Protein AF-A0A7W7VU65-F1 (afdb_monomer_lite)

Structure (mmCIF, N/CA/C/O backbone):
data_AF-A0A7W7VU65-F1
#
_entry.id   AF-A0A7W7VU65-F1
#
loop_
_atom_site.group_PDB
_atom_site.id
_atom_site.type_symbol
_atom_site.label_atom_id
_atom_site.label_alt_id
_atom_site.label_comp_id
_atom_site.label_asym_id
_atom_site.label_entity_id
_atom_site.label_seq_id
_atom_site.pdbx_PDB_ins_code
_atom_site.Cartn_x
_atom_site.Cartn_y
_atom_site.Cartn_z
_atom_site.occupancy
_atom_site.B_iso_or_equiv
_atom_site.auth_seq_id
_atom_site.auth_comp_id
_atom_site.auth_asym_id
_atom_site.auth_atom_id
_atom_site.pdbx_PDB_model_num
ATOM 1 N N . MET A 1 1 ? 14.008 -14.446 31.639 1.00 41.06 1 MET A N 1
ATOM 2 C CA . MET A 1 1 ? 14.143 -13.180 30.886 1.00 41.06 1 MET A CA 1
ATOM 3 C C . MET A 1 1 ? 12.768 -12.818 30.337 1.00 41.06 1 MET A C 1
ATOM 5 O O . MET A 1 1 ? 12.365 -13.389 29.334 1.00 41.06 1 MET A O 1
ATOM 9 N N . SER A 1 2 ? 12.000 -11.968 31.025 1.00 59.44 2 SER A N 1
ATOM 10 C CA . SER A 1 2 ? 10.694 -11.519 30.518 1.00 59.44 2 SER A CA 1
ATOM 11 C C . SER A 1 2 ? 10.905 -10.300 29.633 1.00 59.44 2 SER A C 1
ATOM 13 O O . SER A 1 2 ? 11.311 -9.250 30.124 1.00 59.44 2 SER A O 1
ATOM 15 N N . ALA A 1 3 ? 10.650 -10.433 28.333 1.00 62.06 3 ALA A N 1
ATOM 16 C CA . ALA A 1 3 ? 10.523 -9.272 27.466 1.00 62.06 3 ALA A CA 1
ATOM 17 C C . ALA A 1 3 ? 9.250 -8.523 27.884 1.00 62.06 3 ALA A C 1
ATOM 19 O O . ALA A 1 3 ? 8.144 -9.032 27.693 1.00 62.06 3 ALA A O 1
ATOM 20 N N . SER A 1 4 ? 9.396 -7.345 28.494 1.00 68.06 4 SER A N 1
ATOM 21 C CA . SER A 1 4 ? 8.245 -6.484 28.769 1.00 68.06 4 SER A CA 1
ATOM 22 C C . SER A 1 4 ? 7.514 -6.208 27.452 1.00 68.06 4 SER A C 1
ATOM 24 O O . SER A 1 4 ? 8.155 -5.801 26.476 1.00 68.06 4 SER A O 1
ATOM 26 N N . PRO A 1 5 ? 6.190 -6.435 27.379 1.00 75.56 5 PRO A N 1
ATOM 27 C CA . PRO A 1 5 ? 5.437 -6.114 26.180 1.00 75.56 5 PRO A CA 1
ATOM 28 C C . PRO A 1 5 ? 5.580 -4.617 25.912 1.00 75.56 5 PRO A C 1
ATOM 30 O O . PRO A 1 5 ? 5.503 -3.806 26.834 1.00 75.56 5 PRO A O 1
ATOM 33 N N . TRP A 1 6 ? 5.790 -4.251 24.647 1.00 76.94 6 TRP A N 1
ATOM 34 C CA . TRP A 1 6 ? 6.001 -2.858 24.254 1.00 76.94 6 TRP A CA 1
ATOM 35 C C . TRP A 1 6 ? 4.920 -1.945 24.856 1.00 76.94 6 TRP A C 1
ATOM 37 O O . TRP A 1 6 ? 3.741 -2.328 24.873 1.00 76.94 6 TRP A O 1
ATOM 47 N N . PRO A 1 7 ? 5.260 -0.736 25.328 1.00 86.25 7 PRO A N 1
ATOM 48 C CA . PRO A 1 7 ? 4.262 0.168 25.880 1.00 86.25 7 PRO A CA 1
ATOM 49 C C . PRO A 1 7 ? 3.175 0.482 24.829 1.00 86.25 7 PRO A C 1
ATOM 51 O O . PRO A 1 7 ? 3.462 0.555 23.628 1.00 86.25 7 PRO A O 1
ATOM 54 N N . PRO A 1 8 ? 1.901 0.608 25.241 1.00 81.81 8 PRO A N 1
ATOM 55 C CA . PRO A 1 8 ? 0.761 0.705 24.325 1.00 81.81 8 PRO A CA 1
ATOM 56 C C . PRO A 1 8 ? 0.838 1.920 23.393 1.00 81.81 8 PRO A C 1
ATOM 58 O O . PRO A 1 8 ? 0.446 1.814 22.233 1.00 81.81 8 PRO A O 1
ATOM 61 N N . ILE A 1 9 ? 1.415 3.033 23.859 1.00 83.94 9 ILE A N 1
ATOM 62 C CA . ILE A 1 9 ? 1.604 4.250 23.056 1.00 83.94 9 ILE A CA 1
ATOM 63 C C . ILE A 1 9 ? 2.546 4.003 21.868 1.00 83.94 9 ILE A C 1
ATOM 65 O O . ILE A 1 9 ? 2.241 4.388 20.742 1.00 83.94 9 ILE A O 1
ATOM 69 N N . LEU A 1 10 ? 3.628 3.248 22.093 1.00 80.69 10 LEU A N 1
ATOM 70 C CA . LEU A 1 10 ? 4.580 2.871 21.049 1.00 80.69 10 LEU A CA 1
ATOM 71 C C . LEU A 1 10 ? 3.941 1.899 20.053 1.00 80.69 10 LEU A C 1
ATOM 73 O O . LEU A 1 10 ? 4.104 2.047 18.844 1.00 80.69 10 LEU A O 1
ATOM 77 N N . ARG A 1 11 ? 3.146 0.935 20.536 1.00 79.56 11 ARG A N 1
ATOM 78 C CA . ARG A 1 11 ? 2.376 0.038 19.657 1.00 79.56 11 ARG A CA 1
ATOM 79 C C . ARG A 1 11 ? 1.389 0.807 18.775 1.00 79.56 11 ARG A C 1
ATOM 81 O O . ARG A 1 11 ? 1.253 0.470 17.600 1.00 79.56 11 ARG A O 1
ATOM 88 N N . ALA A 1 12 ? 0.714 1.817 19.321 1.00 75.94 12 ALA A N 1
ATOM 89 C CA . ALA A 1 12 ? -0.210 2.664 18.572 1.00 75.94 12 ALA A CA 1
ATOM 90 C C . ALA A 1 12 ? 0.519 3.522 17.529 1.00 75.94 12 ALA A C 1
ATOM 92 O O . ALA A 1 12 ? 0.086 3.560 16.380 1.00 75.94 12 ALA A O 1
ATOM 93 N N . GLN A 1 13 ? 1.660 4.124 17.885 1.00 79.88 13 GLN A N 1
ATOM 94 C CA . GLN A 1 13 ? 2.493 4.880 16.945 1.00 79.88 13 GLN A CA 1
ATOM 95 C C . GLN A 1 13 ? 2.951 4.021 15.766 1.00 79.88 13 GLN A C 1
ATOM 97 O O . GLN A 1 13 ? 2.750 4.413 14.623 1.00 79.88 13 GLN A O 1
ATOM 102 N N . ILE A 1 14 ? 3.497 2.829 16.014 1.00 74.56 14 ILE A N 1
ATOM 103 C CA . ILE A 1 14 ? 3.994 1.952 14.939 1.00 74.56 14 ILE A CA 1
ATOM 104 C C . ILE A 1 14 ? 2.858 1.515 14.007 1.00 74.56 14 ILE A C 1
ATOM 106 O O . ILE A 1 14 ? 3.035 1.491 12.792 1.00 74.56 14 ILE A O 1
ATOM 110 N N . ARG A 1 15 ? 1.673 1.202 14.552 1.00 69.00 15 ARG A N 1
ATOM 111 C CA . ARG A 1 15 ? 0.496 0.865 13.733 1.00 69.00 15 ARG A CA 1
ATOM 112 C C . ARG A 1 15 ? -0.031 2.068 12.948 1.00 69.00 15 ARG A C 1
ATOM 114 O O . ARG A 1 15 ? -0.446 1.897 11.809 1.00 69.00 15 ARG A O 1
ATOM 121 N N . GLY A 1 16 ? -0.001 3.265 13.534 1.00 66.88 16 GLY A N 1
ATOM 122 C CA . GLY A 1 16 ? -0.400 4.509 12.870 1.00 66.88 16 GLY A CA 1
ATOM 123 C C . GLY A 1 16 ? 0.554 4.940 11.753 1.00 66.88 16 GLY A C 1
ATOM 124 O O . GLY A 1 16 ? 0.130 5.601 10.813 1.00 66.88 16 GLY A O 1
ATOM 125 N N . GLN A 1 17 ? 1.817 4.513 11.808 1.00 68.38 17 GLN A N 1
ATOM 126 C CA . GLN A 1 17 ? 2.840 4.753 10.782 1.00 68.38 17 GLN A CA 1
ATOM 127 C C . GLN A 1 17 ? 2.746 3.785 9.591 1.00 68.38 17 GLN A C 1
ATOM 129 O O . GLN A 1 17 ? 3.697 3.647 8.820 1.00 68.38 17 GLN A O 1
ATOM 134 N N . GLN A 1 18 ? 1.624 3.078 9.425 1.00 70.19 18 GLN A N 1
ATOM 135 C CA . GLN A 1 18 ? 1.457 2.204 8.275 1.00 70.19 18 GLN A CA 1
ATOM 136 C C . GLN A 1 18 ? 1.576 3.025 6.978 1.00 70.19 18 GLN A C 1
ATOM 138 O O . GLN A 1 18 ? 0.853 4.014 6.830 1.00 70.19 18 GLN A O 1
ATOM 143 N N . PRO A 1 19 ? 2.459 2.633 6.031 1.00 71.94 19 PRO A N 1
ATOM 144 C CA . PRO A 1 19 ? 2.669 3.407 4.821 1.00 71.94 19 PRO A CA 1
ATOM 145 C C . PRO A 1 19 ? 1.328 3.653 4.130 1.00 71.94 19 PRO A C 1
ATOM 147 O O . PRO A 1 19 ? 0.571 2.695 3.937 1.00 71.94 19 PRO A O 1
ATOM 150 N N . PRO A 1 20 ? 1.024 4.894 3.724 1.00 75.81 20 PRO A N 1
ATOM 151 C CA . PRO A 1 20 ? -0.299 5.236 3.212 1.00 75.81 20 PRO A CA 1
ATOM 152 C C . PRO A 1 20 ? -0.664 4.428 1.951 1.00 75.81 20 PRO A C 1
ATOM 154 O O . PRO A 1 20 ? -1.828 4.115 1.725 1.00 75.81 20 PRO A O 1
ATOM 157 N N . ALA A 1 21 ? 0.328 3.930 1.204 1.00 79.00 21 ALA A N 1
ATOM 158 C CA . ALA A 1 21 ? 0.119 3.017 0.079 1.00 79.00 21 ALA A CA 1
ATOM 159 C C . ALA A 1 21 ? -0.501 1.659 0.465 1.00 79.00 21 ALA A C 1
ATOM 161 O O . ALA A 1 21 ? -1.141 1.017 -0.365 1.00 79.0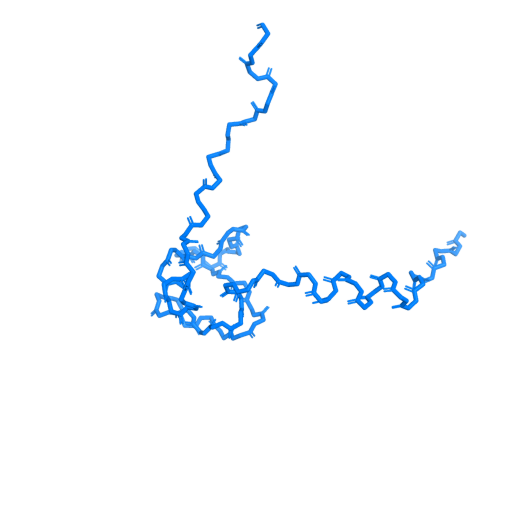0 21 ALA A O 1
ATOM 162 N N . LEU A 1 22 ? -0.341 1.194 1.709 1.00 81.25 22 LEU A N 1
ATOM 163 C CA . LEU A 1 22 ? -0.970 -0.042 2.184 1.00 81.25 22 LEU A CA 1
ATOM 164 C C . LEU A 1 22 ? -2.461 0.131 2.490 1.00 81.25 22 LEU A C 1
ATOM 166 O O . LEU A 1 22 ? -3.124 -0.875 2.719 1.00 81.25 22 LEU A O 1
ATOM 170 N N . GLN A 1 23 ? -2.999 1.353 2.471 1.00 84.75 23 GLN A N 1
ATOM 171 C CA . GLN A 1 23 ? -4.419 1.605 2.725 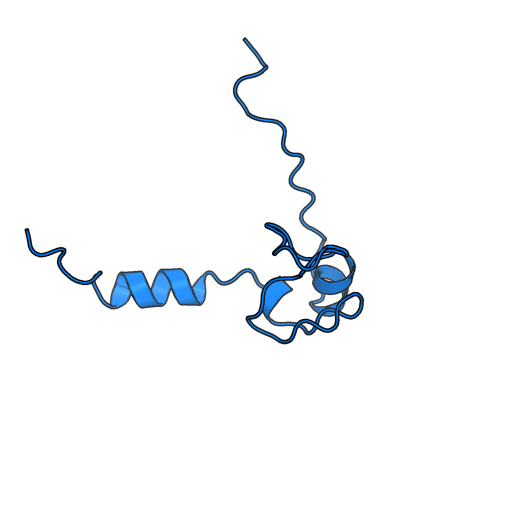1.00 84.75 23 GLN A CA 1
ATOM 172 C C . GLN A 1 23 ? -5.299 1.314 1.496 1.00 84.75 23 GLN A C 1
ATOM 174 O O . GLN A 1 23 ? -6.484 1.026 1.648 1.00 84.75 23 GLN A O 1
ATOM 179 N N . ALA A 1 24 ? -4.723 1.307 0.287 1.00 87.81 24 ALA A N 1
ATOM 180 C CA . ALA A 1 24 ? -5.423 0.966 -0.953 1.00 87.81 24 ALA A CA 1
ATOM 181 C C . ALA A 1 24 ? -5.262 -0.516 -1.327 1.00 87.81 24 ALA A C 1
ATOM 183 O O . ALA A 1 24 ? -4.268 -1.164 -0.983 1.00 87.81 24 ALA A O 1
ATOM 184 N N . THR A 1 25 ? -6.207 -1.065 -2.091 1.00 91.00 25 THR A N 1
ATOM 185 C CA . THR A 1 25 ? -6.058 -2.391 -2.715 1.00 91.00 25 THR A CA 1
ATOM 186 C C . THR A 1 25 ? -5.088 -2.302 -3.890 1.00 91.00 25 THR A C 1
ATOM 188 O O . THR A 1 25 ? -5.199 -1.417 -4.733 1.00 91.00 25 THR A O 1
ATOM 191 N N . CYS A 1 26 ? -4.129 -3.226 -3.979 1.00 92.38 26 CYS A N 1
ATOM 192 C CA . CYS A 1 26 ? -3.172 -3.234 -5.083 1.00 92.38 26 CYS A CA 1
ATOM 193 C C . CYS A 1 26 ? -3.832 -3.741 -6.379 1.00 92.38 26 CYS A C 1
ATOM 195 O O . CYS A 1 26 ? -4.222 -4.909 -6.432 1.00 92.38 26 CYS A O 1
ATOM 197 N N . PRO A 1 27 ? -3.892 -2.953 -7.466 1.00 91.81 27 PRO A N 1
ATOM 198 C CA . PRO A 1 27 ? -4.515 -3.402 -8.711 1.00 91.81 27 PRO A CA 1
ATOM 199 C C . PRO A 1 27 ? -3.727 -4.524 -9.404 1.00 91.81 27 PRO A C 1
ATOM 201 O O . PRO A 1 27 ? -4.346 -5.366 -10.056 1.00 91.81 27 PRO A O 1
ATOM 204 N N . ARG A 1 28 ? -2.399 -4.578 -9.199 1.00 90.88 28 ARG A N 1
ATOM 205 C CA . ARG A 1 28 ? -1.478 -5.550 -9.815 1.00 90.88 28 ARG A CA 1
ATOM 206 C C . ARG A 1 28 ? -1.561 -6.952 -9.211 1.00 90.88 28 ARG A C 1
ATOM 208 O O . ARG A 1 28 ? -1.596 -7.923 -9.950 1.00 90.88 28 ARG A O 1
ATOM 215 N N . CYS A 1 29 ? -1.563 -7.066 -7.883 1.00 91.50 29 CYS A N 1
ATOM 216 C CA . CYS A 1 29 ? -1.545 -8.366 -7.194 1.00 91.50 29 CYS A CA 1
ATOM 217 C C . CYS A 1 29 ? -2.765 -8.625 -6.302 1.00 91.50 29 CYS A C 1
ATOM 219 O O . CYS A 1 29 ? -2.789 -9.620 -5.587 1.00 91.50 29 CYS A O 1
ATOM 221 N N . LYS A 1 30 ? -3.753 -7.721 -6.307 1.00 92.38 30 LYS A N 1
ATOM 222 C CA . LYS A 1 30 ? -5.006 -7.798 -5.533 1.00 92.38 30 LYS A CA 1
ATOM 223 C C . LYS A 1 30 ? -4.834 -7.891 -4.011 1.00 92.38 30 LYS A C 1
ATOM 225 O O . LYS A 1 30 ? -5.794 -8.178 -3.305 1.00 92.38 30 LYS A O 1
ATOM 230 N N . ALA A 1 31 ? -3.642 -7.586 -3.489 1.00 92.12 31 ALA A N 1
ATOM 231 C CA . ALA A 1 31 ? -3.417 -7.470 -2.051 1.00 92.12 31 ALA A CA 1
ATOM 232 C C . ALA A 1 31 ? -4.340 -6.393 -1.457 1.00 92.12 31 ALA A C 1
ATOM 234 O O . ALA A 1 31 ? -4.314 -5.239 -1.898 1.00 92.12 31 ALA A O 1
ATOM 235 N N . THR A 1 32 ? -5.147 -6.783 -0.472 1.00 90.69 32 THR A N 1
ATOM 236 C CA . THR A 1 32 ? -6.096 -5.915 0.236 1.00 90.69 32 THR A CA 1
ATOM 237 C C . THR A 1 32 ? -5.386 -4.933 1.163 1.00 90.69 32 THR A C 1
ATOM 239 O O . THR A 1 32 ? -4.194 -5.082 1.457 1.00 90.69 32 THR A O 1
ATOM 242 N N . SER A 1 33 ? -6.120 -3.913 1.619 1.00 87.06 33 SER A N 1
ATOM 243 C CA . SER A 1 33 ? -5.647 -2.955 2.625 1.00 87.06 33 SER A CA 1
ATOM 244 C C . SER A 1 33 ? -4.980 -3.661 3.813 1.00 87.06 33 SER A C 1
ATOM 246 O O . SER A 1 33 ? -5.424 -4.713 4.273 1.00 87.06 33 SER A O 1
ATOM 248 N N . GLY A 1 34 ? -3.852 -3.123 4.261 1.00 84.69 34 GLY A N 1
ATOM 249 C CA . GLY A 1 34 ? -3.060 -3.670 5.354 1.00 84.69 34 GLY A CA 1
ATOM 250 C C . GLY A 1 34 ? -2.134 -4.829 4.969 1.00 84.69 34 GLY A C 1
ATOM 251 O O . GLY A 1 34 ? -1.126 -5.048 5.642 1.00 84.69 34 GLY A O 1
ATOM 252 N N . GLN A 1 35 ? -2.418 -5.548 3.878 1.00 87.62 35 GLN A N 1
ATOM 253 C CA . GLN A 1 35 ? -1.603 -6.679 3.431 1.00 87.62 35 GLN A CA 1
ATOM 254 C C . GLN A 1 35 ? -0.438 -6.211 2.560 1.00 87.62 35 GLN A C 1
ATOM 256 O O . GLN A 1 35 ? -0.641 -5.389 1.670 1.00 87.62 35 GLN A O 1
ATOM 261 N N . PRO A 1 36 ? 0.779 -6.737 2.740 1.00 89.00 36 PRO A N 1
ATOM 262 C CA . PRO A 1 36 ? 1.905 -6.415 1.874 1.00 89.00 36 PRO A CA 1
ATOM 263 C C . PRO A 1 36 ? 1.709 -6.994 0.465 1.00 89.00 36 PRO A C 1
ATOM 265 O O . PRO A 1 36 ? 1.033 -8.007 0.272 1.00 89.00 36 PRO A O 1
ATOM 268 N N . CYS A 1 37 ? 2.333 -6.370 -0.535 1.00 90.88 37 CYS A N 1
ATOM 269 C CA . CYS A 1 37 ? 2.353 -6.938 -1.879 1.00 90.88 37 CYS A CA 1
ATOM 270 C C . CYS A 1 37 ? 3.181 -8.230 -1.911 1.00 90.88 37 CYS A C 1
ATOM 272 O O . CYS A 1 37 ? 4.138 -8.397 -1.153 1.00 90.88 37 CYS A O 1
ATOM 274 N N . ARG A 1 38 ? 2.818 -9.138 -2.818 1.00 93.38 38 ARG A N 1
ATOM 275 C CA . ARG A 1 38 ? 3.585 -10.348 -3.122 1.00 93.38 38 ARG A CA 1
ATOM 276 C C . ARG A 1 38 ? 4.084 -10.296 -4.559 1.00 93.38 38 ARG A C 1
ATOM 278 O O . ARG A 1 38 ? 3.363 -9.810 -5.430 1.00 93.38 38 ARG A O 1
ATOM 285 N N . GLY A 1 39 ? 5.305 -10.768 -4.777 1.00 89.88 39 GLY A N 1
ATOM 286 C CA 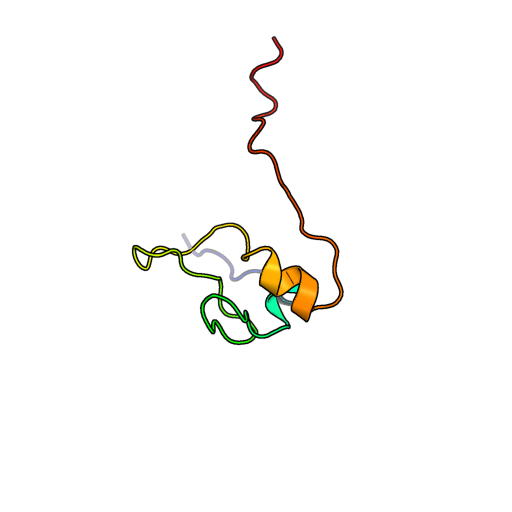. GLY A 1 39 ? 5.883 -10.934 -6.105 1.00 89.88 39 GLY A CA 1
ATOM 287 C C . GLY A 1 39 ? 5.337 -12.178 -6.818 1.00 89.88 39 GLY A C 1
ATOM 288 O O . GLY A 1 39 ? 4.577 -12.946 -6.223 1.00 89.88 39 GLY A O 1
ATOM 289 N N . PRO A 1 40 ? 5.756 -12.422 -8.071 1.00 86.56 40 PRO A N 1
ATOM 290 C CA . PRO A 1 40 ? 5.309 -13.573 -8.864 1.00 86.56 40 PRO A CA 1
ATOM 291 C C . PRO A 1 40 ? 5.602 -14.926 -8.203 1.00 86.56 40 PRO A C 1
ATOM 293 O O . PRO A 1 40 ? 4.823 -15.860 -8.328 1.00 86.56 40 PRO A O 1
ATOM 296 N N . SER A 1 41 ? 6.691 -15.016 -7.435 1.00 88.88 41 SER A N 1
ATOM 297 C CA . SER A 1 41 ? 7.073 -16.207 -6.664 1.00 88.88 41 SER A CA 1
ATOM 298 C C . SER A 1 41 ? 6.273 -16.400 -5.366 1.00 88.88 41 SER A C 1
ATOM 300 O O . SER A 1 41 ? 6.606 -17.263 -4.558 1.00 88.88 41 SER A O 1
ATOM 302 N N . GLY A 1 42 ? 5.273 -15.554 -5.094 1.00 87.38 42 GLY A N 1
ATOM 303 C CA . GLY A 1 42 ? 4.489 -15.561 -3.853 1.00 87.38 42 GLY A CA 1
ATOM 304 C C . GLY A 1 42 ? 5.198 -14.945 -2.639 1.00 87.38 42 GLY A C 1
ATOM 305 O O . GLY A 1 42 ? 4.569 -14.755 -1.588 1.00 87.38 42 GLY A O 1
ATOM 306 N N . ARG A 1 43 ? 6.483 -14.585 -2.774 1.00 88.88 43 ARG A N 1
ATOM 307 C CA . ARG A 1 43 ? 7.271 -13.922 -1.725 1.00 88.88 43 ARG A CA 1
ATOM 308 C C . ARG A 1 43 ? 6.738 -12.527 -1.428 1.00 88.88 43 ARG A C 1
ATOM 310 O O . ARG A 1 43 ? 6.337 -11.796 -2.332 1.00 88.88 43 ARG A O 1
ATOM 317 N N . ARG A 1 44 ? 6.764 -12.154 -0.148 1.00 89.56 44 ARG A N 1
ATOM 318 C CA . ARG A 1 44 ? 6.411 -10.808 0.309 1.00 89.56 44 ARG A CA 1
ATOM 319 C C . ARG A 1 44 ? 7.428 -9.803 -0.228 1.00 89.56 44 ARG A C 1
ATOM 321 O O . ARG A 1 44 ? 8.628 -10.008 -0.080 1.00 89.56 44 ARG A O 1
ATOM 328 N N . LEU A 1 45 ? 6.935 -8.719 -0.811 1.00 85.75 45 LEU A N 1
ATOM 329 C CA . LEU A 1 45 ? 7.758 -7.590 -1.216 1.00 85.75 45 LEU A CA 1
ATOM 330 C C . LEU A 1 45 ? 7.946 -6.639 -0.036 1.00 85.75 45 LEU A C 1
ATOM 332 O O . LEU A 1 45 ? 7.016 -6.408 0.745 1.00 85.75 45 LEU A O 1
ATOM 336 N N . HIS A 1 46 ? 9.155 -6.095 0.077 1.00 81.56 46 HIS A N 1
ATOM 337 C CA . HIS A 1 46 ? 9.473 -5.063 1.058 1.00 81.56 46 HIS A CA 1
ATOM 338 C C . HIS A 1 46 ? 8.717 -3.761 0.746 1.00 81.56 46 HIS A C 1
ATOM 340 O O . HIS A 1 46 ? 8.109 -3.165 1.631 1.00 81.56 46 HIS A O 1
ATOM 346 N N . GLN A 1 47 ? 8.667 -3.385 -0.535 1.00 82.75 47 GLN A N 1
ATOM 347 C CA . GLN A 1 47 ? 7.898 -2.247 -1.036 1.00 82.75 47 GLN A CA 1
ATOM 348 C C . GLN A 1 47 ? 6.629 -2.711 -1.762 1.00 82.75 47 GLN A C 1
ATOM 350 O O . GLN A 1 47 ? 6.581 -3.789 -2.360 1.00 82.75 47 GLN A O 1
ATOM 355 N N . ALA A 1 48 ? 5.573 -1.897 -1.713 1.00 87.94 48 ALA A N 1
ATOM 356 C CA . ALA A 1 48 ? 4.376 -2.162 -2.501 1.00 87.94 48 ALA A CA 1
ATOM 357 C C . ALA A 1 48 ? 4.649 -1.936 -4.000 1.00 87.94 48 ALA A C 1
ATOM 359 O O . ALA A 1 48 ? 5.528 -1.168 -4.375 1.00 87.94 48 ALA A O 1
ATOM 360 N N . HIS A 1 49 ? 3.872 -2.579 -4.875 1.00 89.75 49 HIS A N 1
ATOM 361 C CA . HIS A 1 49 ? 3.946 -2.281 -6.307 1.00 89.75 49 HIS A CA 1
ATOM 362 C C . HIS A 1 49 ? 3.602 -0.810 -6.576 1.00 89.75 49 HIS A C 1
ATOM 364 O O . HIS A 1 49 ? 2.671 -0.292 -5.960 1.00 89.75 49 HIS A O 1
ATOM 370 N N . ALA A 1 50 ? 4.267 -0.180 -7.551 1.00 88.94 50 ALA A N 1
ATOM 371 C CA . ALA A 1 50 ? 4.013 1.211 -7.949 1.00 88.94 50 ALA A CA 1
ATOM 372 C C . ALA A 1 50 ? 2.519 1.500 -8.187 1.00 88.94 50 ALA A C 1
ATOM 374 O O . ALA A 1 50 ? 1.978 2.448 -7.627 1.00 88.94 50 ALA A O 1
ATOM 375 N N . SER A 1 51 ? 1.812 0.588 -8.865 1.00 87.44 51 SER A N 1
ATOM 376 C CA . SER A 1 51 ? 0.371 0.707 -9.132 1.00 87.44 51 SER A CA 1
ATOM 377 C C . SER A 1 51 ? -0.499 0.803 -7.871 1.00 87.44 51 SER A C 1
ATOM 379 O O . SER A 1 51 ? -1.654 1.210 -7.932 1.00 87.44 51 SER A O 1
ATOM 381 N N . ARG A 1 52 ? 0.014 0.390 -6.707 1.00 91.31 52 ARG A N 1
ATOM 382 C CA . ARG A 1 52 ? -0.677 0.562 -5.427 1.00 91.31 52 ARG A CA 1
ATOM 383 C C . ARG A 1 52 ? -0.534 1.978 -4.877 1.00 91.31 52 ARG A C 1
ATOM 385 O O . ARG A 1 52 ? -1.488 2.485 -4.303 1.00 91.31 52 ARG A O 1
ATOM 392 N N . TYR A 1 53 ? 0.635 2.594 -5.045 1.00 87.88 53 TYR A N 1
ATOM 393 C CA . TYR A 1 53 ? 0.843 3.995 -4.678 1.00 87.88 53 TYR A CA 1
ATOM 394 C C . TYR A 1 53 ? -0.080 4.891 -5.505 1.00 87.88 53 TYR A C 1
ATOM 396 O O . TYR A 1 53 ? -0.778 5.719 -4.935 1.00 87.88 53 TYR A O 1
ATOM 404 N N . GLU A 1 54 ? -0.188 4.631 -6.809 1.00 87.12 54 GLU A N 1
ATOM 405 C CA . GLU A 1 54 ? -1.118 5.331 -7.704 1.00 87.12 54 GLU A CA 1
ATOM 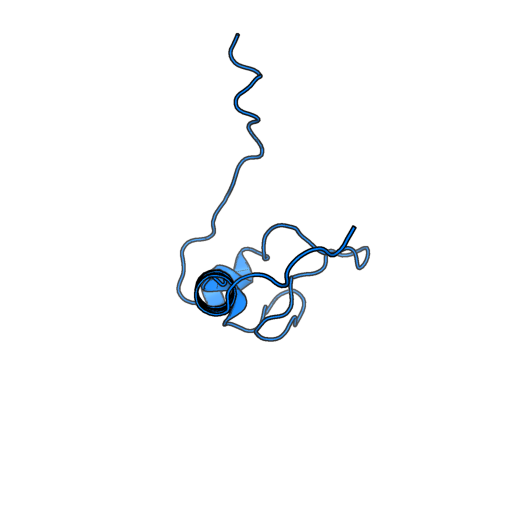406 C C . GLU A 1 54 ? -2.578 5.179 -7.255 1.00 87.12 54 GLU A C 1
ATOM 408 O O . GLU A 1 54 ? -3.293 6.169 -7.137 1.00 87.12 54 GLU A O 1
ATOM 413 N N . ALA A 1 55 ? -3.004 3.956 -6.911 1.00 85.31 55 ALA A N 1
ATOM 414 C CA . ALA A 1 55 ? -4.351 3.696 -6.392 1.00 85.31 55 ALA A CA 1
ATOM 415 C C . ALA A 1 55 ? -4.631 4.385 -5.043 1.00 85.31 55 ALA A C 1
ATOM 417 O O . ALA A 1 55 ? -5.786 4.636 -4.709 1.00 85.31 55 ALA A O 1
ATOM 418 N N . ALA A 1 56 ? -3.587 4.685 -4.269 1.00 85.69 56 ALA A N 1
ATOM 419 C CA . ALA A 1 56 ? -3.671 5.455 -3.032 1.00 85.69 56 ALA A CA 1
ATOM 420 C C . ALA A 1 56 ? -3.535 6.977 -3.253 1.00 85.69 56 ALA A C 1
ATOM 422 O O . ALA A 1 56 ? -3.557 7.724 -2.278 1.00 85.69 56 ALA A O 1
ATOM 423 N N . GLY A 1 57 ? -3.363 7.450 -4.495 1.00 86.69 57 GLY A N 1
ATOM 424 C CA . GLY A 1 57 ? -3.132 8.867 -4.802 1.00 86.69 57 GLY A CA 1
ATOM 425 C C . GLY A 1 57 ? -1.749 9.378 -4.381 1.00 86.69 57 GLY A C 1
ATOM 426 O O . GLY A 1 57 ? -1.575 10.568 -4.130 1.00 86.69 57 GLY A O 1
ATOM 427 N N . LEU A 1 58 ? -0.762 8.488 -4.266 1.00 84.19 58 LEU A N 1
ATOM 428 C CA . LEU A 1 58 ? 0.584 8.785 -3.777 1.00 84.19 58 LEU A CA 1
ATOM 429 C C . LEU A 1 58 ? 1.625 8.663 -4.887 1.00 84.19 58 LEU A C 1
ATOM 431 O O . LEU A 1 58 ? 1.501 7.845 -5.798 1.00 84.19 58 LEU A O 1
ATOM 435 N N . LYS A 1 59 ? 2.725 9.408 -4.746 1.00 81.50 59 LYS A N 1
ATOM 436 C CA . LYS A 1 59 ? 3.921 9.186 -5.566 1.00 81.50 59 LYS A CA 1
ATOM 437 C C . LYS A 1 59 ? 4.580 7.852 -5.177 1.00 81.50 59 LYS A C 1
ATOM 439 O O . LYS A 1 59 ? 4.721 7.588 -3.977 1.00 81.50 59 LYS A O 1
ATOM 444 N N . PRO A 1 60 ? 4.987 7.014 -6.148 1.00 75.38 60 PRO A N 1
ATOM 445 C CA . PRO A 1 60 ? 5.698 5.778 -5.857 1.00 75.38 60 PRO A CA 1
ATOM 446 C C . PRO A 1 60 ? 7.020 6.090 -5.155 1.00 75.38 60 PRO A C 1
ATOM 448 O O . PRO A 1 60 ? 7.802 6.926 -5.602 1.00 75.38 60 PRO A O 1
ATOM 451 N N . GLN A 1 61 ? 7.254 5.418 -4.032 1.00 66.12 61 GLN A N 1
ATOM 452 C CA . GLN A 1 61 ? 8.526 5.477 -3.323 1.00 66.12 61 GLN A CA 1
ATOM 453 C C . GLN A 1 61 ? 9.483 4.534 -4.052 1.00 66.12 61 GLN A C 1
ATOM 455 O O . GLN A 1 61 ? 9.401 3.326 -3.866 1.00 66.12 61 GLN A O 1
ATOM 460 N N . VAL A 1 62 ? 10.336 5.063 -4.928 1.00 60.44 62 VAL A N 1
ATOM 461 C CA . VAL A 1 62 ? 11.475 4.306 -5.456 1.00 60.44 62 VAL A CA 1
ATOM 462 C C . VAL A 1 62 ? 12.588 4.460 -4.434 1.00 60.44 62 VAL A C 1
ATOM 464 O O . VAL A 1 62 ? 13.329 5.436 -4.464 1.00 60.44 62 VAL A O 1
ATOM 467 N N . VAL A 1 63 ? 12.668 3.535 -3.482 1.00 55.94 63 VAL A N 1
ATOM 468 C CA . VAL A 1 63 ? 13.879 3.426 -2.667 1.00 55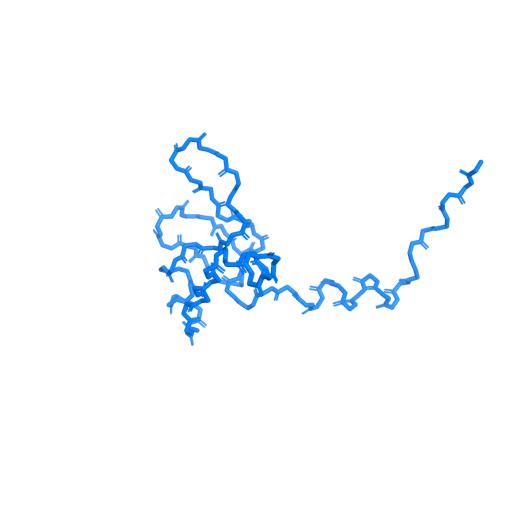.94 63 VAL A CA 1
ATOM 469 C C . VAL A 1 63 ? 14.844 2.629 -3.529 1.00 55.94 63 VAL A C 1
ATOM 471 O O . VAL A 1 63 ? 14.684 1.414 -3.663 1.00 55.94 63 VAL A O 1
ATOM 474 N N . THR A 1 64 ? 15.754 3.319 -4.219 1.00 49.84 64 THR A N 1
ATOM 475 C CA . THR A 1 64 ? 16.944 2.653 -4.739 1.00 49.84 64 THR A CA 1
ATOM 476 C C . THR A 1 64 ? 17.651 2.080 -3.523 1.00 49.84 64 THR A C 1
ATOM 478 O O . THR A 1 64 ? 17.873 2.788 -2.543 1.00 49.84 64 THR A O 1
ATOM 481 N N . ASP A 1 65 ? 17.938 0.786 -3.565 1.00 45.66 65 ASP A N 1
ATOM 482 C CA . ASP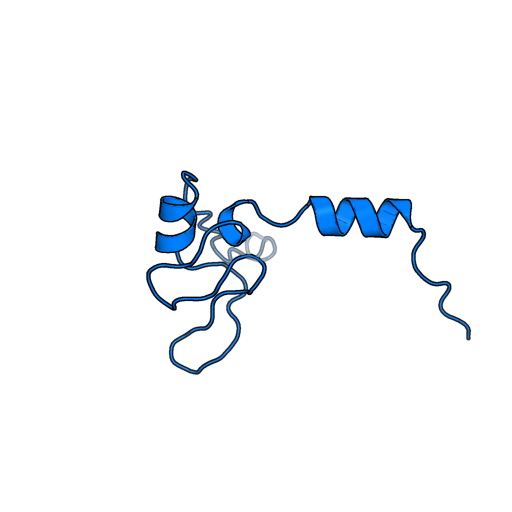 A 1 65 ? 18.721 0.057 -2.566 1.00 45.66 65 ASP A CA 1
ATOM 483 C C . ASP A 1 65 ? 20.197 0.501 -2.651 1.00 45.66 65 ASP A C 1
ATOM 485 O O . ASP A 1 65 ? 21.115 -0.297 -2.772 1.00 45.66 65 ASP A O 1
ATOM 489 N N . THR A 1 66 ? 20.433 1.814 -2.723 1.00 45.75 66 THR A N 1
ATOM 490 C CA . THR A 1 66 ? 21.764 2.393 -2.641 1.00 45.75 66 THR A CA 1
ATOM 491 C C . THR A 1 66 ? 22.111 2.373 -1.172 1.00 45.75 66 THR A C 1
ATOM 493 O O . THR A 1 66 ? 21.797 3.291 -0.414 1.00 45.75 66 THR A O 1
ATOM 496 N N . ASP A 1 67 ? 22.672 1.245 -0.774 1.00 46.84 67 ASP A N 1
ATOM 497 C CA . ASP A 1 67 ? 23.280 1.058 0.520 1.00 46.84 67 ASP A CA 1
ATOM 498 C C . ASP A 1 67 ? 24.249 2.231 0.786 1.00 46.84 67 ASP A C 1
ATOM 500 O O . ASP A 1 67 ? 25.151 2.484 -0.018 1.00 46.84 67 ASP A O 1
ATOM 504 N N . PRO A 1 68 ? 24.081 2.999 1.878 1.00 53.22 68 PRO A N 1
ATOM 505 C CA . PRO A 1 68 ? 24.889 4.191 2.144 1.00 53.22 68 PRO A CA 1
ATOM 506 C C . PRO A 1 68 ? 26.367 3.887 2.459 1.00 53.22 68 PRO A C 1
ATOM 508 O O . PRO A 1 68 ? 27.115 4.807 2.780 1.00 53.22 68 PRO A O 1
ATOM 511 N N . TRP A 1 69 ? 26.801 2.624 2.383 1.00 60.88 69 TRP A N 1
ATOM 512 C CA . TRP A 1 69 ? 28.169 2.197 2.680 1.00 60.88 69 TRP A CA 1
ATOM 513 C C . TRP A 1 69 ? 29.082 2.052 1.448 1.00 60.88 69 TRP A C 1
ATOM 515 O O . TRP A 1 69 ? 30.284 1.897 1.633 1.00 60.88 69 TRP A O 1
ATOM 525 N N . GLU A 1 70 ? 28.578 2.163 0.210 1.00 53.25 70 GLU A N 1
ATOM 526 C CA . GLU A 1 70 ? 29.410 2.050 -1.012 1.00 53.25 70 GLU A CA 1
ATOM 527 C C . GLU A 1 70 ? 30.127 3.352 -1.443 1.00 53.25 70 GLU A C 1
ATOM 529 O O . GLU A 1 70 ? 30.754 3.394 -2.498 1.00 53.25 70 GLU A O 1
ATOM 534 N N . ALA A 1 71 ? 30.069 4.426 -0.648 1.00 51.75 71 ALA A N 1
ATOM 535 C CA . ALA A 1 71 ? 30.702 5.716 -0.964 1.00 51.75 71 ALA A CA 1
ATOM 536 C C . ALA A 1 71 ? 31.921 6.040 -0.071 1.00 51.75 71 ALA A C 1
ATOM 538 O O . ALA A 1 71 ? 32.052 7.172 0.400 1.00 51.75 71 ALA A O 1
ATOM 539 N N . SER A 1 72 ? 32.783 5.054 0.206 1.00 58.94 72 SER A N 1
ATOM 540 C CA . SER A 1 72 ? 34.074 5.246 0.901 1.00 58.94 72 SER A CA 1
ATOM 541 C C . SER A 1 72 ? 35.263 4.967 -0.005 1.00 58.94 72 SER A C 1
ATOM 543 O O . SER A 1 72 ? 35.224 3.943 -0.719 1.00 58.94 72 SER A O 1
#

Sequence (72 aa):
MSASPWPPILRAQIRGQQPPALQATCPRCKATSGQPCRGPSGRRLHQAHASRYEAAGLKPQVVTDTDPWEAS

Foldseek 3Di:
DDDDDPDVVVVVVVVVVDPLLLQFQQPPQRAHRPGADADPVRHGDPAHPQSSCVRSVHHGDPPDPPPPPPPD

pLDDT: mean 77.71, std 14.03, range [41.06, 93.38]

Organism: Kitasatospora kifunensis (NCBI:txid58351)

Radius of gyration: 15.77 Å; chains: 1; bounding box: 40×25×41 Å

InterPro domains:
  IPR056911 DNA-binding phage zinc finger domain, putative [PF24623] (19-57)

Secondary structure (DSSP, 8-state):
---PPPPHHHHHHHHHT--GGGGSPPTTT-PPTTPPPB-TTSPBPSS--HHHHHHTT----------TTS--